Protein AF-A0A1Y4HIH0-F1 (afdb_monomer)

Mean predicted aligned error: 3.19 Å

pLDDT: mean 97.19, std 3.01, 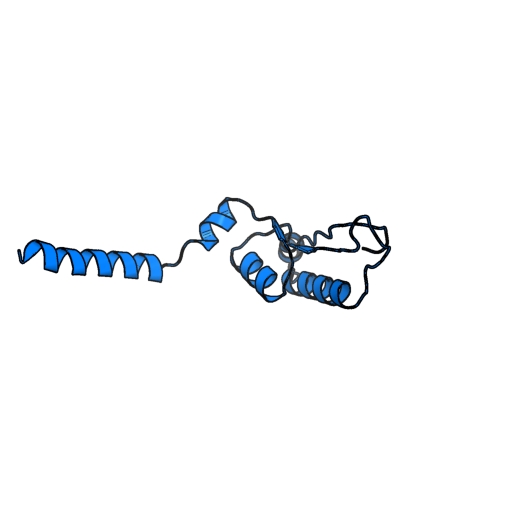range [70.19, 98.81]

Radius of gyration: 20.48 Å; Cα contacts (8 Å, |Δi|>4): 122; chains: 1; bounding box: 49×32×58 Å

Nearest PDB structures (foldseek):
  1vpx-assembly2_Q  TM=9.523E-01  e=4.069E-10  Thermotoga maritima
  6yrt-assembly1_E-2  TM=9.523E-01  e=1.160E-08  Thermoplasma acidophilum DSM 1728
  1l6w-assembly1_A  TM=9.335E-01  e=2.159E-06  Escherichia coli
  4rxg-assembly1_G  TM=9.401E-01  e=4.219E-06  Escherichia coli K-12
  4s1f-assembly1_A  TM=9.343E-01  e=4.219E-06  Escherichia coli K-12

Structure (mmCIF, N/CA/C/O backbone):
data_AF-A0A1Y4HIH0-F1
#
_entry.id   AF-A0A1Y4HIH0-F1
#
loop_
_atom_site.group_PDB
_atom_site.id
_atom_site.type_symbol
_atom_site.label_atom_id
_atom_site.label_alt_id
_atom_site.label_comp_id
_atom_site.label_asym_id
_atom_site.label_entity_id
_atom_site.label_seq_id
_atom_site.pdbx_PDB_ins_code
_atom_site.Cartn_x
_atom_site.Cartn_y
_atom_site.Cartn_z
_atom_site.occupancy
_atom_site.B_iso_or_equiv
_atom_site.auth_seq_id
_atom_site.auth_comp_id
_atom_site.auth_asym_id
_atom_site.auth_atom_id
_atom_site.pdbx_PDB_model_num
ATOM 1 N N . ALA A 1 1 ? 8.022 -4.310 -18.278 1.00 90.94 1 ALA A N 1
ATOM 2 C CA . ALA A 1 1 ? 7.434 -3.271 -19.147 1.00 90.94 1 ALA A CA 1
ATOM 3 C C . ALA A 1 1 ? 7.754 -3.486 -20.629 1.00 90.94 1 ALA A C 1
ATOM 5 O O . ALA A 1 1 ? 6.833 -3.783 -21.370 1.00 90.94 1 ALA A O 1
ATOM 6 N N . ASN A 1 2 ? 9.026 -3.429 -21.062 1.00 94.00 2 ASN A N 1
ATOM 7 C CA . ASN A 1 2 ? 9.434 -3.421 -22.487 1.00 94.00 2 ASN A CA 1
ATOM 8 C C . ASN A 1 2 ? 8.885 -4.534 -23.402 1.00 94.00 2 ASN A C 1
ATOM 10 O O . ASN A 1 2 ? 8.839 -4.332 -24.609 1.00 94.00 2 ASN A O 1
ATOM 14 N N . ALA A 1 3 ? 8.455 -5.676 -22.859 1.00 95.44 3 ALA A N 1
ATOM 15 C CA . ALA A 1 3 ? 7.759 -6.722 -23.616 1.00 95.44 3 ALA A CA 1
ATOM 16 C C . ALA A 1 3 ? 6.296 -6.366 -23.984 1.00 95.44 3 ALA A C 1
ATOM 18 O O . ALA A 1 3 ? 5.581 -7.212 -24.506 1.00 95.44 3 ALA A O 1
ATOM 19 N N . GLY A 1 4 ? 5.837 -5.151 -23.667 1.00 95.44 4 GLY A N 1
ATOM 20 C CA . GLY A 1 4 ? 4.470 -4.677 -23.896 1.00 95.44 4 GLY A CA 1
ATOM 21 C C . GLY A 1 4 ? 3.477 -5.016 -22.785 1.00 95.44 4 GLY A C 1
ATOM 22 O O . GLY A 1 4 ? 2.270 -5.034 -23.004 1.00 95.44 4 GLY A O 1
ATOM 23 N N . ALA A 1 5 ? 3.965 -5.285 -21.572 1.00 96.62 5 ALA A N 1
ATOM 24 C CA . ALA A 1 5 ? 3.095 -5.530 -20.425 1.00 96.62 5 ALA A CA 1
ATOM 25 C C . ALA A 1 5 ? 2.394 -4.236 -19.979 1.00 96.62 5 ALA A C 1
ATOM 27 O O . ALA A 1 5 ? 3.059 -3.217 -19.797 1.00 96.62 5 ALA A O 1
ATOM 28 N N . ARG A 1 6 ? 1.076 -4.304 -19.744 1.00 96.69 6 ARG A N 1
ATOM 29 C CA . ARG A 1 6 ? 0.276 -3.197 -19.187 1.00 96.69 6 ARG A CA 1
ATOM 30 C C . ARG A 1 6 ? 0.492 -2.993 -17.685 1.00 96.69 6 ARG A C 1
ATOM 32 O O . ARG A 1 6 ? 0.400 -1.871 -17.193 1.00 96.69 6 ARG A O 1
ATOM 39 N N . TYR A 1 7 ? 0.801 -4.083 -16.980 1.00 97.94 7 TYR A N 1
ATOM 40 C CA . TYR A 1 7 ? 0.961 -4.111 -15.530 1.00 97.94 7 TYR A CA 1
ATOM 41 C C . TYR A 1 7 ? 2.283 -4.752 -15.118 1.00 97.94 7 TYR A C 1
ATOM 43 O O . TYR A 1 7 ? 2.737 -5.728 -15.723 1.00 97.94 7 TYR A O 1
ATOM 51 N N . ILE A 1 8 ? 2.871 -4.237 -14.042 1.00 98.12 8 ILE A N 1
ATOM 52 C CA . ILE A 1 8 ? 3.970 -4.868 -13.311 1.00 98.12 8 ILE A CA 1
ATOM 53 C C . ILE A 1 8 ? 3.479 -5.136 -11.895 1.00 98.12 8 ILE A C 1
ATOM 55 O O . ILE A 1 8 ? 2.969 -4.229 -11.245 1.00 98.12 8 ILE A O 1
ATOM 59 N N . SER A 1 9 ? 3.649 -6.361 -11.400 1.00 98.56 9 SER A N 1
ATOM 60 C CA . SER A 1 9 ? 3.239 -6.724 -10.040 1.00 98.56 9 SER A CA 1
ATOM 61 C C . SER A 1 9 ? 4.439 -7.102 -9.172 1.00 98.56 9 SER A C 1
ATOM 63 O O . SER A 1 9 ? 4.825 -8.269 -9.181 1.00 98.56 9 SER A O 1
ATOM 65 N N . PRO A 1 10 ? 5.052 -6.162 -8.426 1.00 98.06 10 PRO A N 1
ATOM 66 C CA . PRO A 1 10 ? 6.073 -6.475 -7.427 1.00 98.06 10 PRO A CA 1
ATOM 67 C C . PRO A 1 10 ? 5.444 -7.141 -6.198 1.00 98.06 10 PRO A C 1
ATOM 69 O O . PRO A 1 10 ? 4.442 -6.660 -5.666 1.00 98.06 10 PRO A O 1
ATOM 72 N N . PHE A 1 11 ? 6.024 -8.248 -5.730 1.00 98.44 11 PHE A N 1
ATOM 73 C CA . PHE A 1 11 ? 5.500 -9.027 -4.601 1.00 98.44 11 PHE A CA 1
ATOM 74 C C . PHE A 1 11 ? 6.185 -8.594 -3.301 1.00 98.44 11 PHE A C 1
ATOM 76 O O . PHE A 1 11 ? 7.004 -9.332 -2.763 1.00 98.44 11 PHE A O 1
ATOM 83 N N . VAL A 1 12 ? 5.822 -7.413 -2.793 1.00 98.25 12 VAL A N 1
ATOM 84 C CA . VAL A 1 12 ? 6.429 -6.770 -1.608 1.00 98.25 12 VAL A CA 1
ATOM 85 C C . VAL A 1 12 ? 6.553 -7.739 -0.435 1.00 98.25 12 VAL A C 1
ATOM 87 O O . VAL A 1 12 ? 7.650 -8.019 0.026 1.00 98.25 12 VAL A O 1
ATOM 90 N N . GLY A 1 13 ? 5.441 -8.355 -0.024 1.00 98.06 13 GLY A N 1
ATOM 91 C CA . GLY A 1 13 ? 5.450 -9.228 1.148 1.00 98.06 13 GLY A CA 1
ATOM 92 C C . GLY A 1 13 ? 6.314 -10.480 1.020 1.00 98.06 13 GLY A C 1
ATOM 93 O O . GLY A 1 13 ? 6.606 -11.084 2.038 1.00 98.06 13 GLY A O 1
ATOM 94 N N . ARG A 1 14 ? 6.701 -10.896 -0.195 1.00 98.12 14 ARG A N 1
ATOM 95 C CA . ARG A 1 14 ? 7.614 -12.037 -0.367 1.00 98.12 14 ARG A CA 1
ATOM 96 C C . ARG A 1 14 ? 9.070 -11.665 -0.106 1.00 98.12 14 ARG A C 1
ATOM 98 O O . ARG A 1 14 ? 9.830 -12.549 0.261 1.00 98.12 14 ARG A O 1
ATOM 105 N N . PHE A 1 15 ? 9.441 -10.401 -0.303 1.00 98.00 15 PHE A N 1
ATOM 106 C CA . PHE A 1 15 ? 10.748 -9.894 0.113 1.00 98.00 15 PHE A CA 1
ATOM 107 C C . PHE A 1 15 ? 10.824 -9.832 1.639 1.00 98.00 15 PHE A C 1
ATOM 109 O O . PHE A 1 15 ? 11.768 -10.356 2.225 1.00 98.00 15 PHE A O 1
ATOM 116 N N . ASP A 1 16 ? 9.762 -9.345 2.285 1.00 97.56 16 ASP A N 1
ATOM 117 C CA . ASP A 1 16 ? 9.698 -9.329 3.750 1.00 97.56 16 ASP A CA 1
ATOM 118 C C . ASP A 1 16 ? 9.793 -10.749 4.343 1.00 97.56 16 ASP A C 1
ATOM 120 O O . ASP A 1 16 ? 10.467 -10.959 5.351 1.00 97.56 16 ASP A O 1
ATOM 124 N N . ASP A 1 17 ? 9.168 -11.745 3.693 1.00 97.44 17 ASP A N 1
ATOM 125 C CA . ASP A 1 17 ? 9.217 -13.159 4.107 1.00 97.44 17 ASP A CA 1
ATOM 126 C C . ASP A 1 17 ? 10.656 -13.731 4.117 1.00 97.44 17 ASP A C 1
ATOM 128 O O . ASP A 1 17 ? 10.918 -14.716 4.810 1.00 97.44 17 ASP A O 1
ATOM 132 N N . ILE A 1 18 ? 11.588 -13.123 3.370 1.00 97.94 18 ILE A N 1
ATOM 133 C CA . ILE A 1 18 ? 13.013 -13.494 3.320 1.00 97.94 18 ILE A CA 1
ATOM 134 C C . ILE A 1 18 ? 13.928 -12.453 3.989 1.00 97.94 18 ILE A C 1
ATOM 136 O O . ILE A 1 18 ? 15.137 -12.477 3.773 1.00 97.94 18 ILE A O 1
ATOM 140 N N . ALA A 1 19 ? 13.362 -11.585 4.836 1.00 97.44 19 ALA A N 1
ATOM 141 C CA . ALA A 1 19 ? 14.062 -10.530 5.575 1.00 97.44 19 ALA A CA 1
ATOM 142 C C . ALA A 1 19 ? 14.741 -9.456 4.698 1.00 97.44 19 ALA A C 1
ATOM 144 O O . ALA A 1 19 ? 15.718 -8.835 5.117 1.00 97.44 19 ALA A O 1
ATOM 145 N N . GLU A 1 20 ? 14.199 -9.211 3.507 1.00 98.06 20 GLU A N 1
ATOM 146 C CA . GLU A 1 20 ? 14.527 -8.052 2.673 1.00 98.06 20 GLU A CA 1
ATOM 147 C C . GLU A 1 20 ? 13.431 -6.980 2.778 1.00 98.06 20 GLU A C 1
ATOM 149 O O . GLU A 1 20 ? 12.297 -7.279 3.147 1.00 98.06 20 GLU A O 1
ATOM 154 N N . ASP A 1 21 ? 13.749 -5.727 2.437 1.00 97.56 21 ASP A N 1
ATOM 155 C CA . ASP A 1 21 ? 12.768 -4.637 2.430 1.00 97.56 21 ASP A CA 1
ATOM 156 C C . ASP A 1 21 ? 11.957 -4.645 1.123 1.00 97.56 21 ASP A C 1
ATOM 158 O O . ASP A 1 21 ? 12.407 -4.194 0.062 1.00 97.56 21 ASP A O 1
ATOM 162 N N . GLY A 1 22 ? 10.723 -5.150 1.186 1.00 98.31 22 GLY A N 1
ATOM 163 C CA . GLY A 1 22 ? 9.833 -5.156 0.031 1.00 98.31 22 GLY A CA 1
ATOM 164 C C . GLY A 1 22 ? 9.397 -3.762 -0.434 1.00 98.31 22 GLY A C 1
ATOM 165 O O . GLY A 1 22 ? 9.046 -3.596 -1.607 1.00 98.31 22 GLY A O 1
ATOM 166 N N . ILE A 1 23 ? 9.392 -2.757 0.447 1.00 98.44 23 ILE A N 1
ATOM 167 C CA . ILE A 1 23 ? 9.025 -1.377 0.104 1.00 98.44 23 ILE A CA 1
ATOM 168 C C . ILE A 1 23 ? 10.158 -0.696 -0.655 1.00 98.44 23 ILE A C 1
ATOM 170 O O . ILE A 1 23 ? 9.889 -0.011 -1.643 1.00 98.44 23 ILE A O 1
ATOM 174 N N . GLU A 1 24 ? 11.409 -0.931 -0.267 1.00 98.44 24 GLU A N 1
ATOM 175 C CA . GLU A 1 24 ? 12.571 -0.469 -1.031 1.00 98.44 24 GLU A CA 1
ATOM 176 C C . GLU A 1 24 ? 12.559 -1.050 -2.455 1.00 98.44 24 GLU A C 1
ATOM 178 O O . GLU A 1 24 ? 12.719 -0.325 -3.442 1.00 98.44 24 GLU A O 1
ATOM 183 N N . GLN A 1 25 ? 12.255 -2.344 -2.588 1.00 98.00 25 GLN A N 1
ATOM 184 C CA . GLN A 1 25 ? 12.097 -2.984 -3.898 1.00 98.00 25 GLN A CA 1
ATOM 185 C C . GLN A 1 25 ? 10.975 -2.346 -4.728 1.00 98.00 25 GLN A C 1
ATOM 187 O O . GLN A 1 25 ? 11.152 -2.080 -5.920 1.00 98.00 25 GLN A O 1
ATOM 192 N N . LEU A 1 26 ? 9.825 -2.046 -4.114 1.00 98.62 26 LEU A N 1
ATOM 193 C CA . LEU A 1 26 ? 8.740 -1.328 -4.785 1.00 98.62 26 LEU A CA 1
ATOM 194 C C . LEU A 1 26 ? 9.183 0.068 -5.247 1.00 98.62 26 LEU A C 1
ATOM 196 O O . LEU A 1 26 ? 8.893 0.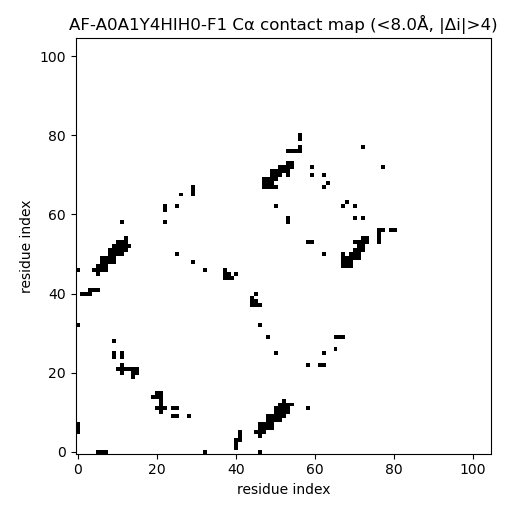445 -6.383 1.00 98.62 26 LEU A O 1
ATOM 200 N N . ALA A 1 27 ? 9.904 0.817 -4.411 1.00 98.69 27 ALA A N 1
ATOM 201 C CA . ALA A 1 27 ? 10.400 2.151 -4.742 1.00 98.69 27 ALA A CA 1
ATOM 202 C C . ALA A 1 27 ? 11.339 2.132 -5.960 1.00 98.69 27 ALA A C 1
ATOM 204 O O . ALA A 1 27 ? 11.227 2.987 -6.847 1.00 98.69 27 ALA A O 1
ATOM 205 N N . ASN A 1 28 ? 12.202 1.117 -6.053 1.00 98.50 28 ASN A N 1
ATOM 206 C CA . ASN A 1 28 ? 13.066 0.900 -7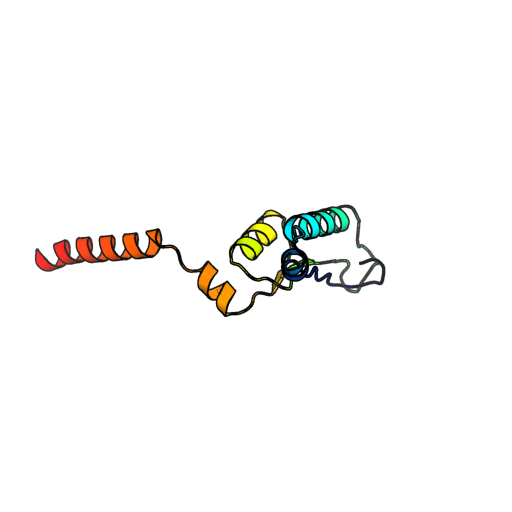.213 1.00 98.50 28 ASN A CA 1
ATOM 207 C C . ASN A 1 28 ? 12.252 0.644 -8.487 1.00 98.50 28 ASN A C 1
ATOM 209 O O . ASN A 1 28 ? 12.536 1.239 -9.529 1.00 98.50 28 ASN A O 1
ATOM 213 N N . VAL A 1 29 ? 11.207 -0.189 -8.413 1.00 98.31 29 VAL A N 1
ATOM 214 C CA . VAL A 1 29 ? 10.321 -0.449 -9.560 1.00 98.31 29 VAL A CA 1
ATOM 215 C C . VAL A 1 29 ? 9.587 0.821 -9.982 1.00 98.31 29 VAL A C 1
ATOM 217 O O . VAL A 1 29 ? 9.577 1.141 -11.168 1.00 98.31 29 VAL A O 1
ATOM 220 N N . VAL A 1 30 ? 9.019 1.565 -9.032 1.00 98.38 30 VAL A N 1
ATOM 221 C CA . VAL A 1 30 ? 8.321 2.830 -9.302 1.00 98.38 30 VAL A CA 1
ATOM 222 C C . VAL A 1 30 ? 9.239 3.832 -9.991 1.00 98.38 30 VAL A C 1
ATOM 224 O O . VAL A 1 30 ? 8.881 4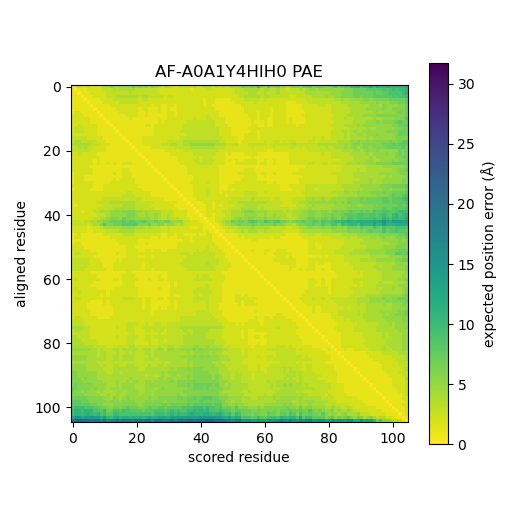.378 -11.033 1.00 98.38 30 VAL A O 1
ATOM 227 N N . THR A 1 31 ? 10.435 4.038 -9.446 1.00 98.50 31 THR A N 1
ATOM 228 C CA . THR A 1 31 ? 11.428 4.955 -10.017 1.00 98.50 31 THR A CA 1
ATOM 229 C C . THR A 1 31 ? 11.828 4.516 -11.421 1.00 98.50 31 THR A C 1
ATOM 231 O O . THR A 1 31 ? 11.815 5.317 -12.351 1.00 98.50 31 THR A O 1
ATOM 234 N N . CYS A 1 32 ? 12.121 3.226 -11.599 1.00 97.69 32 CYS A N 1
ATOM 235 C CA . CYS A 1 32 ? 12.479 2.668 -12.896 1.00 97.69 32 CYS A CA 1
ATOM 236 C C . CYS A 1 32 ? 11.373 2.898 -13.928 1.00 97.69 32 CYS A C 1
ATOM 238 O O . CYS A 1 32 ? 11.656 3.402 -15.007 1.00 97.69 32 CYS A O 1
ATOM 240 N N . VAL A 1 33 ? 10.112 2.600 -13.600 1.00 97.38 33 VAL A N 1
ATOM 241 C CA . VAL A 1 33 ? 8.995 2.760 -14.543 1.00 97.38 33 VAL A CA 1
ATOM 242 C C . VAL A 1 33 ? 8.765 4.228 -14.914 1.00 97.38 33 VAL A C 1
ATOM 244 O O . VAL A 1 33 ? 8.504 4.521 -16.078 1.00 97.38 33 VAL A O 1
ATOM 247 N N . LYS A 1 34 ? 8.915 5.153 -13.959 1.00 95.94 34 LYS A N 1
ATOM 248 C CA . LYS A 1 34 ? 8.735 6.598 -14.183 1.00 95.94 34 LYS A CA 1
ATOM 249 C C . LYS A 1 34 ? 9.854 7.248 -15.007 1.00 95.94 34 LYS A C 1
ATOM 251 O O . LYS A 1 34 ? 9.656 8.342 -15.523 1.00 95.94 34 LYS A O 1
ATOM 256 N N . ASN A 1 35 ? 11.005 6.592 -15.161 1.00 97.69 35 ASN A N 1
ATOM 257 C CA . ASN A 1 35 ? 12.141 7.128 -15.918 1.00 97.69 35 ASN A CA 1
ATOM 258 C C . ASN A 1 35 ? 12.026 6.959 -17.444 1.00 97.69 35 ASN A C 1
ATOM 260 O O . ASN A 1 35 ? 12.886 7.462 -18.167 1.00 97.69 35 ASN A O 1
ATOM 264 N N . TYR A 1 36 ? 11.016 6.246 -17.945 1.00 96.19 36 TYR A N 1
ATOM 265 C CA . TYR A 1 36 ? 10.876 5.949 -19.370 1.00 96.19 36 TYR A CA 1
ATOM 266 C C . TYR A 1 36 ? 9.533 6.420 -19.924 1.00 96.19 36 TYR A C 1
ATOM 268 O O . TYR A 1 36 ? 8.519 6.416 -19.230 1.00 96.19 36 TYR A O 1
ATOM 276 N N . ASP A 1 37 ? 9.548 6.775 -21.207 1.00 95.88 37 ASP A N 1
ATOM 277 C CA . ASP A 1 37 ? 8.347 6.947 -22.018 1.00 95.88 37 ASP A CA 1
ATOM 278 C C . ASP A 1 37 ? 7.865 5.576 -22.521 1.00 95.88 37 ASP A C 1
ATOM 280 O O . ASP A 1 37 ? 8.655 4.751 -23.001 1.00 95.88 37 ASP A O 1
ATOM 284 N N . TRP A 1 38 ? 6.563 5.338 -22.394 1.00 96.31 38 TRP A N 1
ATOM 285 C CA . TRP A 1 38 ? 5.901 4.088 -22.760 1.00 96.31 38 TRP A CA 1
ATOM 286 C C . TRP A 1 38 ? 5.109 4.184 -24.071 1.00 96.31 38 TRP A C 1
ATOM 288 O O . TRP A 1 38 ? 4.490 3.199 -24.472 1.00 96.31 38 TRP A O 1
ATOM 298 N N . THR A 1 39 ? 5.194 5.314 -24.780 1.00 96.81 39 THR A N 1
ATOM 299 C CA . THR A 1 39 ? 4.577 5.508 -26.098 1.00 96.81 39 THR A CA 1
ATOM 300 C C . THR A 1 39 ? 4.988 4.413 -27.090 1.00 96.81 39 THR A C 1
ATOM 302 O O . THR A 1 39 ? 6.170 4.106 -27.279 1.00 96.81 39 THR A O 1
ATOM 305 N N . GLY A 1 40 ? 3.998 3.800 -27.735 1.00 95.75 40 GLY A N 1
ATOM 306 C CA . GLY A 1 40 ? 4.135 2.709 -28.693 1.00 95.75 40 GLY A CA 1
ATOM 307 C C . GLY A 1 40 ? 4.504 1.353 -28.084 1.00 95.75 40 GLY A C 1
ATOM 308 O O . GLY A 1 40 ? 4.876 0.444 -28.831 1.00 95.75 40 GLY A O 1
ATOM 309 N N . LYS A 1 41 ? 4.472 1.187 -26.752 1.00 95.00 41 LYS A N 1
ATOM 310 C CA . LYS A 1 41 ? 4.903 -0.063 -26.094 1.00 95.00 41 LYS A CA 1
ATOM 311 C C . LYS A 1 41 ? 3.775 -1.057 -25.855 1.00 95.00 41 LYS A C 1
ATOM 313 O O . LYS A 1 41 ? 4.061 -2.251 -25.785 1.00 95.00 41 LYS A O 1
ATOM 318 N N . ASN A 1 42 ? 2.531 -0.614 -25.716 1.00 95.19 42 ASN A N 1
ATOM 319 C CA . ASN A 1 42 ? 1.368 -1.480 -25.518 1.00 95.19 42 ASN A CA 1
ATOM 320 C C . ASN A 1 42 ? 0.094 -0.805 -26.058 1.00 95.19 42 ASN A C 1
ATOM 322 O O . ASN A 1 42 ? 0.178 0.181 -26.778 1.00 95.19 42 ASN A O 1
ATOM 326 N N . VAL A 1 43 ? -1.079 -1.390 -25.801 1.00 91.56 43 VAL A N 1
ATOM 327 C CA . VAL A 1 43 ? -2.343 -0.999 -26.456 1.00 91.56 43 VAL A CA 1
ATOM 328 C C . VAL A 1 43 ? -2.826 0.415 -26.120 1.00 91.56 43 VAL A C 1
ATOM 330 O O . VAL A 1 43 ? -3.639 0.958 -26.862 1.00 91.56 43 VAL A O 1
ATOM 333 N N . ASP A 1 44 ? -2.359 0.989 -25.015 1.00 94.94 44 ASP A N 1
ATOM 334 C CA . ASP A 1 44 ? -2.794 2.283 -24.486 1.00 94.94 44 ASP A CA 1
ATOM 335 C C . ASP A 1 44 ? -1.629 3.145 -23.969 1.00 94.94 44 ASP A C 1
ATOM 337 O O . ASP A 1 44 ? -1.856 4.110 -23.242 1.00 94.94 44 ASP A O 1
ATOM 341 N N . ASP A 1 45 ? -0.395 2.810 -24.365 1.00 96.12 45 ASP A N 1
ATOM 342 C CA . ASP A 1 45 ? 0.850 3.525 -24.056 1.00 96.12 45 ASP A CA 1
ATOM 343 C C . ASP A 1 45 ? 1.115 3.760 -22.558 1.00 96.12 45 ASP A C 1
ATOM 345 O O . ASP A 1 45 ? 1.825 4.689 -22.167 1.00 96.12 45 ASP A O 1
ATOM 349 N N . GLN A 1 46 ? 0.565 2.903 -21.695 1.00 95.56 46 GLN A N 1
ATOM 350 C CA . GLN A 1 46 ? 0.636 3.053 -20.242 1.00 95.56 46 GLN A CA 1
ATOM 351 C C . GLN A 1 46 ? 1.208 1.816 -19.564 1.00 95.56 46 GLN A C 1
ATOM 353 O O . GLN A 1 46 ? 0.899 0.684 -19.917 1.00 95.56 46 GLN A O 1
ATOM 358 N N . VAL A 1 47 ? 2.022 2.007 -18.531 1.00 97.75 47 VAL A N 1
ATOM 359 C CA . VAL A 1 47 ? 2.512 0.915 -17.684 1.00 97.75 47 VAL A CA 1
ATOM 360 C C . VAL A 1 47 ? 2.193 1.259 -16.243 1.00 97.75 47 VAL A C 1
ATOM 362 O O . VAL A 1 47 ? 2.718 2.229 -15.713 1.00 97.75 47 VAL A O 1
ATOM 365 N N . GLU A 1 48 ? 1.355 0.440 -15.617 1.00 97.88 48 GLU A N 1
ATOM 366 C CA . GLU A 1 48 ? 0.930 0.631 -14.231 1.00 97.88 48 GLU A CA 1
ATOM 367 C C . GLU A 1 48 ? 1.558 -0.406 -13.304 1.00 97.88 48 GLU A C 1
ATOM 369 O O . GLU A 1 48 ? 1.829 -1.557 -13.672 1.00 97.88 48 GLU A O 1
ATOM 374 N N . ILE A 1 49 ? 1.767 0.000 -12.062 1.00 98.69 49 ILE A N 1
ATOM 375 C CA . ILE A 1 49 ? 2.327 -0.824 -11.004 1.00 98.69 49 ILE A CA 1
ATOM 376 C C . ILE A 1 49 ? 1.201 -1.282 -10.086 1.00 98.69 49 ILE A C 1
ATOM 378 O O . ILE A 1 49 ? 0.519 -0.482 -9.450 1.00 98.69 49 ILE A O 1
ATOM 382 N N . ILE A 1 50 ? 1.059 -2.601 -9.973 1.00 98.81 50 ILE A N 1
ATOM 383 C CA . ILE A 1 50 ? 0.180 -3.258 -9.012 1.00 98.81 50 ILE A CA 1
ATOM 384 C C . ILE A 1 50 ? 1.037 -3.727 -7.840 1.00 98.81 50 ILE A C 1
ATOM 386 O O . ILE A 1 50 ? 1.651 -4.792 -7.903 1.00 98.81 50 ILE A O 1
ATOM 390 N N . THR A 1 51 ? 1.052 -2.975 -6.743 1.00 98.75 51 THR A N 1
ATOM 391 C CA . THR A 1 51 ? 1.663 -3.453 -5.498 1.00 98.75 51 THR A C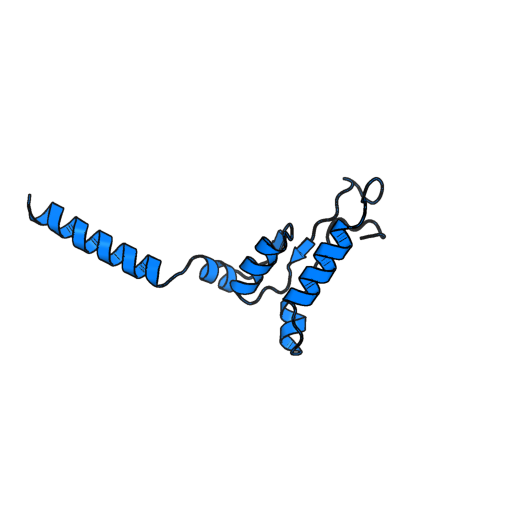A 1
ATOM 392 C C . THR A 1 51 ? 0.947 -4.725 -5.051 1.00 98.75 51 THR A C 1
ATOM 394 O O . THR A 1 51 ? -0.227 -4.693 -4.671 1.00 98.75 51 THR A O 1
ATOM 397 N N . ALA A 1 52 ? 1.646 -5.856 -5.124 1.00 98.56 52 ALA A N 1
ATOM 398 C CA . ALA A 1 52 ? 1.103 -7.178 -4.859 1.00 98.56 52 ALA A CA 1
ATOM 399 C C . ALA A 1 52 ? 1.740 -7.813 -3.623 1.00 98.56 52 ALA A C 1
ATOM 401 O O . ALA A 1 52 ? 2.710 -7.316 -3.050 1.00 98.56 52 ALA A O 1
ATOM 402 N N . SER A 1 53 ? 1.164 -8.937 -3.186 1.00 98.12 53 SER A N 1
ATOM 403 C CA . SER A 1 53 ? 1.573 -9.618 -1.953 1.00 98.12 53 SER A CA 1
ATOM 404 C C . SER A 1 53 ? 1.542 -8.693 -0.723 1.00 98.12 53 SER A C 1
ATOM 406 O O . SER A 1 53 ? 2.384 -8.794 0.167 1.00 98.12 53 SER A O 1
ATOM 408 N N . VAL A 1 54 ? 0.570 -7.777 -0.669 1.00 98.50 54 VAL A N 1
ATOM 409 C CA . VAL A 1 54 ? 0.352 -6.877 0.470 1.00 98.50 54 VAL A CA 1
ATOM 410 C C . VAL A 1 54 ? -0.005 -7.687 1.719 1.00 98.50 54 VAL A C 1
ATOM 412 O O . VAL A 1 54 ? -0.905 -8.527 1.688 1.00 98.50 54 VAL A O 1
ATOM 415 N N . ARG A 1 55 ? 0.687 -7.423 2.835 1.00 97.44 55 ARG A N 1
ATOM 416 C CA . ARG A 1 55 ? 0.480 -8.119 4.120 1.00 97.44 55 ARG A CA 1
ATOM 417 C C . ARG A 1 55 ? -0.114 -7.214 5.195 1.00 97.44 55 ARG A C 1
ATOM 419 O O . ARG A 1 55 ? -0.894 -7.673 6.028 1.00 97.44 55 ARG A O 1
ATOM 426 N N . THR A 1 56 ? 0.252 -5.935 5.183 1.00 97.50 56 THR A N 1
ATOM 427 C CA . THR A 1 56 ? -0.056 -4.984 6.256 1.00 97.50 56 THR A CA 1
ATOM 428 C C . THR A 1 56 ? -0.682 -3.698 5.706 1.00 97.50 56 THR A C 1
ATOM 430 O O . THR A 1 56 ? -0.447 -3.362 4.543 1.00 97.50 56 THR A O 1
ATOM 433 N N . PRO A 1 57 ? -1.437 -2.938 6.528 1.00 97.75 57 PRO A N 1
ATOM 434 C CA . PRO A 1 57 ? -1.865 -1.585 6.167 1.00 97.75 57 PRO A CA 1
ATOM 435 C C . PRO A 1 57 ? -0.695 -0.668 5.801 1.00 97.75 57 PRO A C 1
ATOM 437 O O . PRO A 1 57 ? -0.833 0.161 4.910 1.00 97.75 57 PRO A O 1
ATOM 440 N N . ASN A 1 58 ? 0.476 -0.862 6.421 1.00 97.56 58 ASN A N 1
ATOM 441 C CA . ASN A 1 58 ? 1.659 -0.075 6.091 1.00 97.56 58 ASN A CA 1
ATOM 442 C C . ASN A 1 58 ? 2.100 -0.278 4.634 1.00 97.56 58 ASN A C 1
ATOM 444 O O . ASN A 1 58 ? 2.437 0.700 3.984 1.00 97.56 58 ASN A O 1
ATOM 448 N N . HIS A 1 59 ? 2.023 -1.492 4.069 1.00 98.50 59 HIS A N 1
ATOM 449 C CA . HIS A 1 59 ? 2.349 -1.677 2.644 1.00 98.50 59 HIS A CA 1
ATOM 450 C C . HIS A 1 59 ? 1.413 -0.873 1.741 1.00 98.50 59 HIS A C 1
ATOM 452 O O . HIS A 1 59 ? 1.857 -0.341 0.730 1.00 98.50 59 HIS A O 1
ATOM 458 N N . VAL A 1 60 ? 0.131 -0.765 2.109 1.00 98.56 60 VAL A N 1
ATOM 459 C CA . VAL A 1 60 ? -0.847 0.042 1.365 1.00 98.56 60 VAL A CA 1
ATOM 460 C C . VAL A 1 60 ? -0.470 1.520 1.434 1.00 98.56 60 VAL A C 1
ATOM 462 O O . VAL A 1 60 ? -0.399 2.178 0.400 1.00 98.56 60 VAL A O 1
ATOM 465 N N . THR A 1 61 ? -0.171 2.026 2.633 1.00 98.38 61 THR A N 1
ATOM 466 C CA . THR A 1 61 ? 0.258 3.416 2.832 1.00 98.38 61 THR A CA 1
ATOM 467 C C . THR A 1 61 ? 1.527 3.733 2.044 1.00 98.38 61 THR A C 1
ATOM 469 O O . THR A 1 61 ? 1.562 4.723 1.321 1.00 98.38 61 THR A O 1
ATOM 472 N N . GLN A 1 62 ? 2.555 2.887 2.138 1.00 98.62 62 GLN A N 1
ATOM 473 C CA . GLN A 1 62 ? 3.821 3.107 1.438 1.00 98.62 62 GLN A CA 1
ATOM 474 C C . GLN A 1 62 ? 3.658 3.027 -0.083 1.00 98.62 62 GLN A C 1
ATOM 476 O O . GLN A 1 62 ? 4.188 3.873 -0.795 1.00 98.62 62 GLN A O 1
ATOM 481 N N . ALA A 1 63 ? 2.867 2.080 -0.594 1.00 98.56 63 ALA A N 1
ATOM 482 C CA . ALA A 1 63 ? 2.553 2.007 -2.019 1.00 98.56 63 ALA A CA 1
ATOM 483 C C . ALA A 1 63 ? 1.889 3.291 -2.535 1.00 98.56 63 ALA A C 1
ATOM 485 O O . ALA A 1 63 ? 2.278 3.808 -3.582 1.00 98.56 63 ALA A O 1
ATOM 486 N N . ALA A 1 64 ? 0.931 3.830 -1.775 1.00 98.38 64 ALA A N 1
ATOM 487 C CA . ALA A 1 64 ? 0.275 5.089 -2.108 1.00 98.38 64 ALA A CA 1
ATOM 488 C C . ALA A 1 64 ? 1.258 6.273 -2.082 1.00 98.38 64 ALA A C 1
ATOM 490 O O . ALA A 1 64 ? 1.259 7.081 -3.006 1.00 98.38 64 ALA A O 1
ATOM 491 N N . LEU A 1 65 ? 2.129 6.356 -1.069 1.00 98.62 65 LEU A N 1
ATOM 492 C CA . LEU A 1 65 ? 3.137 7.420 -0.947 1.00 98.62 65 LEU A CA 1
ATOM 493 C C . LEU A 1 65 ? 4.185 7.385 -2.066 1.00 98.62 65 LEU A C 1
ATOM 495 O O . LEU A 1 65 ? 4.596 8.433 -2.555 1.00 98.62 65 LEU A O 1
ATOM 499 N N . LEU A 1 66 ? 4.592 6.190 -2.500 1.00 98.50 66 LEU A N 1
ATOM 500 C CA . LEU A 1 66 ? 5.491 6.011 -3.644 1.00 98.50 66 LEU A CA 1
ATOM 501 C C . LEU A 1 66 ? 4.797 6.349 -4.978 1.00 98.50 66 LEU A C 1
ATOM 503 O O . LEU A 1 66 ? 5.455 6.606 -5.990 1.00 98.50 66 LEU A O 1
ATOM 507 N N . GLY A 1 67 ? 3.464 6.386 -4.993 1.00 97.81 67 GLY A N 1
ATOM 508 C CA . GLY A 1 67 ? 2.671 6.587 -6.197 1.00 97.81 67 GLY A CA 1
ATOM 509 C C . GLY A 1 67 ? 2.724 5.369 -7.110 1.00 97.81 67 GLY A C 1
ATOM 510 O O . GLY A 1 67 ? 2.987 5.527 -8.302 1.00 97.81 67 GLY A O 1
ATOM 511 N N . ALA A 1 68 ? 2.548 4.177 -6.531 1.00 98.44 68 ALA A N 1
ATOM 512 C CA . ALA A 1 68 ? 2.108 3.003 -7.273 1.00 98.44 68 ALA A CA 1
ATOM 513 C C . ALA A 1 68 ? 0.630 3.172 -7.656 1.00 98.44 68 ALA A C 1
ATOM 515 O O . ALA A 1 68 ? -0.165 3.675 -6.861 1.00 98.44 68 ALA A O 1
ATOM 516 N N . ASP A 1 69 ? 0.262 2.737 -8.857 1.00 98.38 69 ASP A N 1
ATOM 517 C CA . ASP A 1 69 ? -1.054 3.022 -9.441 1.00 98.38 69 ASP A CA 1
ATOM 518 C C . ASP A 1 69 ? -2.172 2.194 -8.796 1.00 98.38 69 ASP A C 1
ATOM 520 O O . ASP A 1 69 ? -3.292 2.663 -8.599 1.00 98.38 69 ASP A O 1
ATOM 524 N N . ILE A 1 70 ? -1.863 0.941 -8.448 1.00 98.62 70 ILE A N 1
ATOM 525 C CA . ILE A 1 70 ? -2.820 -0.031 -7.923 1.00 98.62 70 ILE A CA 1
ATOM 526 C C . ILE A 1 70 ? -2.185 -0.769 -6.737 1.00 98.62 70 ILE A C 1
ATOM 528 O O . ILE A 1 70 ? -0.993 -1.078 -6.724 1.00 98.62 70 ILE A O 1
ATOM 532 N N . ALA A 1 71 ? -2.996 -1.131 -5.743 1.00 98.38 71 ALA A N 1
ATOM 533 C CA . ALA A 1 71 ? -2.626 -2.109 -4.723 1.00 98.38 71 ALA A CA 1
ATOM 534 C C . ALA A 1 71 ? -3.647 -3.250 -4.706 1.00 98.38 71 ALA A C 1
ATOM 536 O O . ALA A 1 71 ? -4.847 -3.017 -4.558 1.00 98.38 71 ALA A O 1
ATOM 537 N N . THR A 1 72 ? -3.178 -4.494 -4.821 1.00 98.56 72 THR A N 1
ATOM 538 C CA . THR A 1 72 ? -4.026 -5.675 -4.615 1.00 98.56 72 THR A CA 1
ATOM 539 C C . THR A 1 72 ? -3.870 -6.166 -3.180 1.00 98.56 72 THR A C 1
ATOM 541 O O . THR A 1 72 ? -2.796 -6.593 -2.748 1.00 98.56 72 THR A O 1
ATOM 544 N N . VAL A 1 73 ? -4.944 -6.029 -2.400 1.00 98.50 73 VAL A N 1
ATOM 545 C CA . VAL A 1 73 ? -4.908 -6.125 -0.937 1.00 98.50 73 VAL A CA 1
ATOM 546 C C . VAL A 1 73 ? -5.815 -7.261 -0.461 1.00 98.50 73 VAL A C 1
ATOM 548 O O . VAL A 1 73 ? -7.008 -7.255 -0.771 1.00 98.50 73 VAL A O 1
ATOM 551 N N . PRO A 1 74 ? -5.312 -8.222 0.341 1.00 98.00 74 PRO A N 1
ATOM 552 C CA . PRO A 1 74 ? -6.170 -9.214 0.977 1.00 98.00 74 PRO A CA 1
ATOM 553 C C . PRO A 1 74 ? -7.235 -8.544 1.851 1.00 98.00 74 PRO A C 1
ATOM 555 O O . PRO A 1 74 ? -6.938 -7.615 2.602 1.00 98.00 74 PRO A O 1
ATOM 558 N N . PHE A 1 75 ? -8.464 -9.060 1.832 1.00 97.75 75 PHE A N 1
ATOM 559 C CA . PHE A 1 75 ? -9.603 -8.454 2.536 1.00 97.75 75 PHE A CA 1
ATOM 560 C C . PHE A 1 75 ? -9.342 -8.177 4.028 1.00 97.75 75 PHE A C 1
ATOM 562 O O . PHE A 1 75 ? -9.761 -7.150 4.560 1.00 97.75 75 PHE A O 1
ATOM 569 N N . ALA A 1 76 ? -8.607 -9.063 4.707 1.00 96.00 76 ALA A N 1
ATOM 570 C CA . ALA A 1 76 ? -8.238 -8.881 6.109 1.00 96.00 76 ALA A CA 1
ATOM 571 C C . ALA A 1 76 ? -7.311 -7.672 6.334 1.00 96.00 76 ALA A C 1
ATOM 573 O O . ALA A 1 76 ? -7.491 -6.942 7.308 1.00 96.00 76 ALA A O 1
ATOM 574 N N . ALA A 1 77 ? -6.343 -7.440 5.442 1.00 95.38 77 ALA A N 1
ATOM 57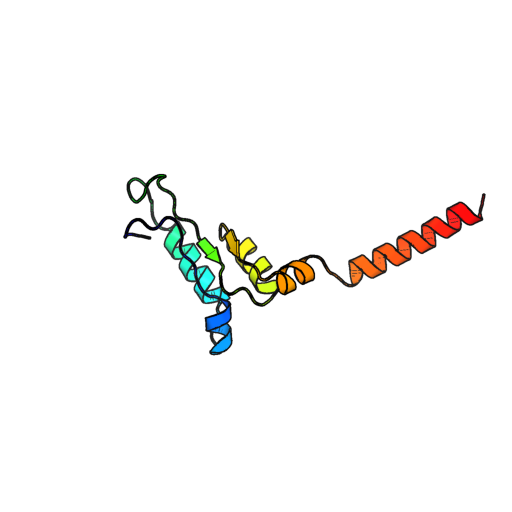5 C CA . ALA A 1 77 ? -5.477 -6.264 5.498 1.00 95.38 77 ALA A CA 1
ATOM 576 C C . ALA A 1 77 ? -6.266 -4.993 5.153 1.00 95.38 77 ALA A C 1
ATOM 578 O O . ALA A 1 77 ? -6.159 -4.005 5.874 1.00 95.38 77 ALA A O 1
ATOM 579 N N . LEU A 1 78 ? -7.141 -5.055 4.142 1.00 97.56 78 LEU A N 1
ATOM 580 C CA . LEU A 1 78 ? -8.004 -3.936 3.754 1.00 97.56 78 LEU A CA 1
ATOM 581 C C . LEU A 1 78 ? -8.906 -3.472 4.909 1.00 97.56 78 LEU A C 1
ATOM 583 O O . LEU A 1 78 ? -8.995 -2.279 5.178 1.00 97.56 78 LEU A O 1
ATOM 587 N N . LYS A 1 79 ? -9.523 -4.402 5.654 1.00 97.62 79 LYS A N 1
ATOM 588 C CA . LYS A 1 79 ? -10.313 -4.057 6.850 1.00 97.62 79 LYS A CA 1
ATOM 589 C C . LYS A 1 79 ? -9.494 -3.328 7.910 1.00 97.62 79 LYS A C 1
ATOM 591 O O . LYS A 1 79 ? -10.013 -2.422 8.556 1.00 97.62 79 LYS A O 1
ATOM 596 N N . LYS A 1 80 ? -8.233 -3.724 8.105 1.00 97.19 80 LYS A N 1
ATOM 597 C CA . LYS A 1 80 ? -7.343 -3.081 9.079 1.00 97.19 80 LYS A CA 1
ATOM 598 C C . LYS A 1 80 ? -7.001 -1.644 8.679 1.00 97.19 80 LYS A C 1
ATOM 600 O O . LYS A 1 80 ? -6.843 -0.824 9.571 1.00 97.19 80 LYS A O 1
ATOM 605 N N . CYS A 1 81 ? -6.965 -1.316 7.384 1.00 97.31 81 CYS A N 1
ATOM 606 C CA . CYS A 1 81 ? -6.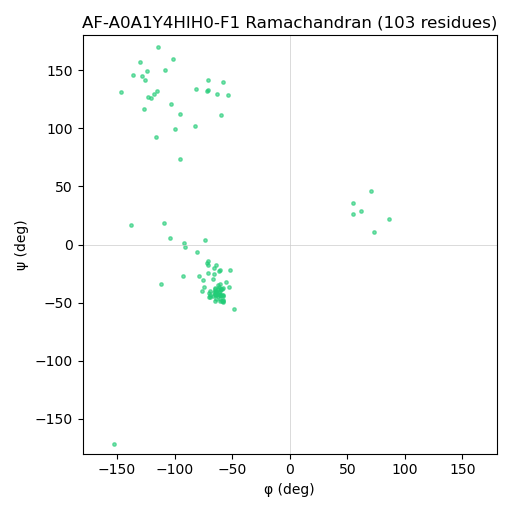752 0.060 6.919 1.00 97.31 81 CYS A CA 1
ATOM 607 C C . CYS A 1 81 ? -7.848 1.040 7.377 1.00 97.31 81 CYS A C 1
ATOM 609 O O . CYS A 1 81 ? -7.600 2.237 7.437 1.00 97.31 81 CYS A O 1
ATOM 611 N N . LEU A 1 82 ? -9.048 0.550 7.706 1.00 96.69 82 LEU A N 1
ATOM 612 C CA . LEU A 1 82 ? -10.189 1.378 8.121 1.00 96.69 82 LEU A CA 1
ATOM 613 C C . LEU A 1 82 ? -10.281 1.584 9.641 1.00 96.69 82 LEU A C 1
ATOM 615 O O . LEU A 1 82 ? -11.252 2.168 10.120 1.00 96.69 82 LEU A O 1
ATOM 619 N N . LYS A 1 83 ? -9.338 1.044 10.422 1.00 96.00 83 LYS A N 1
ATOM 620 C CA . LYS A 1 83 ? -9.409 1.028 11.887 1.00 96.00 83 LYS A CA 1
ATOM 621 C C . LYS A 1 83 ? -8.289 1.851 12.504 1.00 96.00 83 LYS A C 1
ATOM 623 O O . LYS A 1 83 ? -7.124 1.671 12.163 1.00 96.00 83 LYS A O 1
ATOM 628 N N . HIS A 1 84 ? -8.648 2.705 13.459 1.00 97.25 84 HIS A N 1
ATOM 629 C CA . HIS A 1 84 ? -7.698 3.472 14.254 1.00 97.25 84 HIS A CA 1
ATOM 630 C C . HIS A 1 84 ? -8.244 3.672 15.679 1.00 97.25 84 HIS A C 1
ATOM 632 O O . HIS A 1 84 ? -9.390 4.103 15.822 1.00 97.25 84 HIS A O 1
ATOM 638 N N . PRO A 1 85 ? -7.456 3.413 16.742 1.00 97.25 85 PRO A N 1
ATOM 639 C CA . PRO A 1 85 ? -7.950 3.466 18.122 1.00 97.25 85 PRO A CA 1
ATOM 640 C C . PRO A 1 85 ? -8.468 4.853 18.525 1.00 97.25 85 PRO A C 1
ATOM 642 O O . PRO A 1 85 ? -9.449 4.952 19.255 1.00 97.25 85 PRO A O 1
ATOM 645 N N . LEU A 1 86 ? -7.8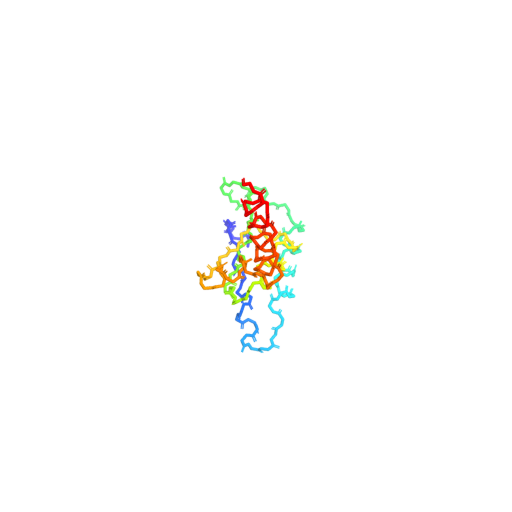63 5.930 18.010 1.00 98.19 86 LEU A N 1
ATOM 646 C CA . LEU A 1 86 ? -8.343 7.293 18.282 1.00 98.19 86 LEU A CA 1
ATOM 647 C C . LEU A 1 86 ? -9.672 7.611 17.584 1.00 98.19 86 LEU A C 1
ATOM 649 O O . LEU A 1 86 ? -10.412 8.462 18.063 1.00 98.19 86 LEU A O 1
ATOM 653 N N . THR A 1 87 ? -9.998 6.933 16.480 1.00 98.31 87 THR A N 1
ATOM 654 C CA . THR A 1 87 ? -11.305 7.095 15.827 1.00 98.31 87 THR A CA 1
ATOM 655 C C . THR A 1 87 ? -12.403 6.491 16.692 1.00 98.31 87 THR A C 1
ATOM 657 O O . THR A 1 87 ? -13.415 7.145 16.924 1.00 98.31 87 THR A O 1
ATOM 660 N N . ASP A 1 88 ? -12.180 5.289 17.230 1.00 97.94 88 ASP A N 1
ATOM 661 C CA . ASP A 1 88 ? -13.143 4.626 18.114 1.00 97.94 88 ASP A CA 1
ATOM 662 C C . ASP A 1 88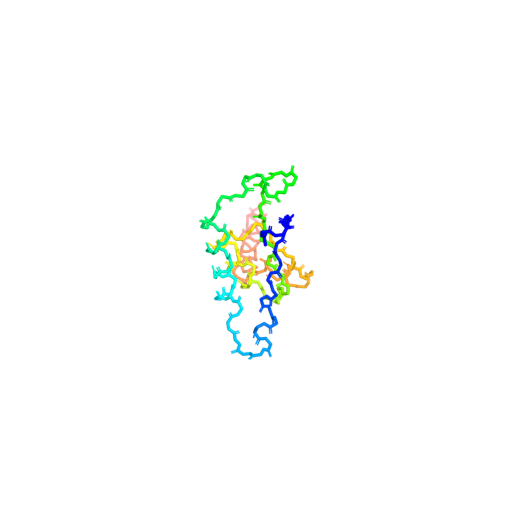 ? -13.326 5.415 19.428 1.00 97.94 88 ASP A C 1
ATOM 664 O O . ASP A 1 88 ? -14.451 5.639 19.874 1.00 97.94 88 ASP A O 1
ATOM 668 N N . GLN A 1 89 ? -12.231 5.913 20.019 1.00 98.44 89 GLN A N 1
ATOM 669 C CA . GLN A 1 89 ? -12.286 6.767 21.216 1.00 98.44 89 GLN A CA 1
ATOM 670 C C . GLN A 1 89 ? -12.994 8.102 20.958 1.00 98.44 89 GLN A C 1
ATOM 672 O O . GLN A 1 89 ? -13.778 8.562 21.793 1.00 98.44 89 GLN A O 1
ATOM 677 N N . GLY A 1 90 ? -12.731 8.719 19.803 1.00 98.44 90 GLY A N 1
ATOM 678 C CA . GLY A 1 90 ? -13.405 9.942 19.388 1.00 98.44 90 GLY A CA 1
ATOM 679 C C . GLY A 1 90 ? -14.907 9.721 19.266 1.00 98.44 90 GLY A C 1
ATOM 680 O O . GLY A 1 90 ? -15.676 10.471 19.860 1.00 98.44 90 GLY A O 1
ATOM 681 N N . LEU A 1 91 ? -15.325 8.654 18.577 1.00 98.31 91 LEU A N 1
ATOM 682 C CA . LEU A 1 91 ? -16.738 8.311 18.408 1.00 98.31 91 LEU A CA 1
ATOM 683 C C . LEU A 1 91 ? -17.442 8.106 19.756 1.00 98.31 91 LEU A C 1
ATOM 685 O O . LEU A 1 91 ? -18.482 8.714 19.993 1.00 98.31 91 LEU A O 1
ATOM 689 N N . ALA A 1 92 ? -16.842 7.334 20.666 1.00 98.31 92 ALA A N 1
ATOM 690 C CA . ALA A 1 92 ? -17.399 7.116 22.001 1.00 98.31 92 ALA A CA 1
ATOM 691 C C . ALA A 1 92 ? -17.550 8.426 22.799 1.00 98.31 92 ALA A C 1
ATOM 693 O O . ALA A 1 92 ? -18.540 8.621 23.506 1.00 98.31 92 ALA A O 1
ATOM 694 N N . SER A 1 93 ? -16.587 9.343 22.668 1.00 98.38 93 SER A N 1
ATOM 695 C CA . SER A 1 93 ? -16.654 10.658 23.318 1.00 98.38 93 SER A CA 1
ATOM 696 C C . SER A 1 93 ? -17.781 11.512 22.731 1.00 98.38 93 SER A C 1
ATOM 698 O O . SER A 1 93 ? -18.566 12.087 23.483 1.00 98.38 93 SER A O 1
ATOM 700 N N . PHE A 1 94 ? -17.919 11.531 21.400 1.00 98.19 94 PHE A N 1
ATOM 701 C CA . PHE A 1 94 ? -19.008 12.239 20.724 1.00 98.19 94 PHE A CA 1
ATOM 702 C C . PHE A 1 94 ? -20.387 11.715 21.137 1.00 98.19 94 PHE A C 1
ATOM 704 O O . PHE A 1 94 ? -21.285 12.511 21.406 1.00 98.19 94 PHE A O 1
ATOM 711 N N . GLU A 1 95 ? -20.563 10.395 21.230 1.00 98.25 95 GLU A N 1
ATOM 712 C CA . GLU A 1 95 ? -21.817 9.785 21.687 1.00 98.25 95 GLU A CA 1
ATOM 713 C C . GLU A 1 95 ? -22.149 10.171 23.136 1.00 98.25 95 GLU A C 1
ATOM 715 O O . GLU A 1 95 ? -23.295 10.511 23.444 1.00 98.25 95 GLU A O 1
ATOM 720 N N . ALA A 1 96 ? -21.148 10.171 24.022 1.00 98.19 96 ALA A N 1
ATOM 721 C CA . ALA A 1 96 ? -21.322 10.570 25.415 1.00 98.19 96 ALA A CA 1
ATOM 722 C C . ALA A 1 96 ? -21.715 12.049 25.551 1.00 98.19 96 ALA A C 1
ATOM 724 O O . ALA A 1 96 ? -22.581 12.386 26.361 1.00 98.19 96 ALA A O 1
ATOM 725 N N . ASP A 1 97 ? -21.107 12.931 24.760 1.00 98.25 97 ASP A N 1
ATOM 726 C CA . ASP A 1 97 ? -21.448 14.353 24.757 1.00 98.25 97 ASP A CA 1
ATOM 727 C C . ASP A 1 97 ? -22.834 14.609 24.162 1.00 98.25 97 ASP A C 1
ATOM 729 O O . ASP A 1 97 ? -23.604 15.393 24.719 1.00 98.25 97 ASP A O 1
ATOM 733 N N . TRP A 1 98 ? -23.203 13.896 23.096 1.00 97.94 98 TRP A N 1
ATOM 734 C CA . TRP A 1 98 ? -24.540 13.992 22.514 1.00 97.94 98 TRP A CA 1
ATOM 735 C C . TRP A 1 98 ? -25.631 13.565 23.497 1.00 97.94 98 TRP A C 1
ATOM 737 O O . TRP A 1 98 ? -26.661 14.231 23.624 1.00 97.94 98 TRP A O 1
ATOM 747 N N . LYS A 1 99 ? -25.384 12.497 24.262 1.00 97.81 99 LYS A N 1
ATOM 748 C CA . LYS A 1 99 ? -26.314 12.032 25.290 1.00 97.81 99 LYS A CA 1
ATOM 749 C C . LYS A 1 99 ? -26.623 13.111 26.336 1.00 97.81 99 LYS A C 1
ATOM 751 O O . LYS A 1 99 ? -27.777 13.241 26.731 1.00 97.81 99 LYS A O 1
ATOM 756 N N . LYS A 1 100 ? -25.638 13.928 26.730 1.00 97.88 100 LYS A N 1
ATOM 757 C CA . LYS A 1 100 ? -25.850 15.040 27.679 1.00 97.88 100 LYS A CA 1
ATOM 758 C C . LYS A 1 100 ? -26.820 16.093 27.139 1.00 97.88 100 LYS A C 1
ATOM 760 O O . LYS A 1 100 ? -27.559 16.676 27.920 1.00 97.88 100 LYS A O 1
ATOM 765 N N . VAL A 1 101 ? -26.807 16.345 25.827 1.00 97.38 101 VAL A N 1
ATOM 766 C CA . VAL A 1 101 ? -27.728 17.296 25.182 1.00 97.38 101 VAL A CA 1
ATOM 767 C C . VAL A 1 101 ? -29.151 16.749 25.189 1.00 97.38 101 VAL A C 1
ATOM 769 O O . VAL A 1 101 ? -30.075 17.477 25.536 1.00 97.38 101 VAL A O 1
ATOM 772 N N . VAL A 1 102 ? -29.321 15.472 24.837 1.00 97.25 102 VAL A N 1
ATOM 773 C CA . VAL A 1 102 ? -30.634 14.808 24.808 1.00 97.25 102 VAL A CA 1
ATOM 774 C C . VAL A 1 102 ? -31.242 14.707 26.208 1.00 97.25 102 VAL A C 1
ATOM 776 O O . VAL A 1 102 ? -32.419 14.993 26.373 1.00 97.25 102 VAL A O 1
ATOM 779 N N . ASP A 1 103 ? -30.448 14.344 27.218 1.00 96.12 103 ASP A N 1
ATOM 780 C CA . ASP A 1 103 ? -30.932 14.169 28.595 1.00 96.12 103 ASP A CA 1
ATOM 781 C C . ASP A 1 103 ? -31.285 15.508 29.288 1.00 96.12 103 ASP A C 1
ATOM 783 O O . ASP A 1 103 ? -31.906 15.507 30.350 1.00 96.12 103 ASP A O 1
ATOM 787 N N . ALA A 1 104 ? -30.869 16.648 28.723 1.00 92.56 104 ALA A N 1
ATOM 788 C CA . ALA A 1 104 ? -31.157 17.986 29.244 1.00 92.56 104 ALA A CA 1
ATOM 789 C C . ALA A 1 104 ? -32.449 18.614 28.676 1.00 92.56 104 ALA A C 1
ATOM 791 O O . ALA A 1 104 ? -32.781 19.742 29.054 1.00 92.56 104 ALA A O 1
ATOM 792 N N . GLN A 1 105 ? -33.139 17.922 27.761 1.00 70.19 105 GLN A N 1
ATOM 793 C CA . GLN A 1 105 ? -34.442 18.305 27.198 1.00 70.19 105 GLN A CA 1
ATOM 794 C C . GLN A 1 105 ? -35.592 17.679 27.988 1.00 70.19 105 GLN A C 1
ATOM 796 O O . GLN A 1 105 ? -36.622 18.375 28.137 1.00 70.19 105 GLN A O 1
#

Secondary structure (DSSP, 8-state):
-TTT-SEE--BHHHHHTTTS-HHHHHHHHHHHHHTS--TTSSTTS--EEEEBS--SHHHHHHHHHHT-SEE---HHHHHHHT--HHHHHHHHHHHHHHHHHHTT-

Foldseek 3Di:
DQQADQEDEQQLVVCVVVVHGSLVVLLVVLVVQVVDFQPPRYDPRHYAYEHHNDDALVSVVSCVVSPGPHYDDDPVRVVVVVDDPVVVVVVVVVVVVVVVVVVVD

Sequence (105 aa):
ANAGARYISPFVGRFDDIAEDGIEQLANVVTCVKNYDWTGKNVDDQVEIITASVRTPNHVTQAALLGADIATVPFAALKKCLKHPLTDQGLASFEADWKKVVDAQ

Solvent-accessible surface area (backbone atoms only — not comparable to full-atom values): 6031 Å² total; per-residue (Å²): 97,93,91,35,43,54,65,46,70,54,51,28,42,60,32,45,75,71,76,42,66,23,65,61,53,47,49,53,51,48,53,57,60,72,73,56,86,41,76,88,45,42,99,79,37,54,73,41,36,30,45,23,52,47,72,46,47,63,52,55,53,52,38,54,74,69,63,45,76,39,71,54,62,50,67,73,34,53,57,52,62,77,60,54,73,67,58,57,53,47,50,55,51,51,54,56,56,50,48,56,58,62,76,73,109